Protein AF-A0A1Q5TXK8-F1 (afdb_monomer_lite)

Secondary structure (DSSP, 8-state):
-PPPTTS-S--EEEEEEETTEEEEEETTTTEEEEEEB-TTS-B-SPPEEEEE-TTEEEEEE-TTSEEEEEEGGGTEEEEEETTS-EEEEEE-TT-STTSSEEEEEE-TTSSEEEEEE--SSSS-BTTTB-----EEEEE-

InterPro domains:
  IPR011042 Six-bladed beta-propeller, TolB-like [G3DSA:2.120.10.30] (1-140)
  IPR052998 Hetero-Diels-Alderase-like [PTHR42060] (5-139)

Organism: NCBI:txid1316194

Foldseek 3Di:
DFAPPPDPRQAWAAWDDDDQWIWIDGANQQFIKIFGADPVRHGPDDIGTQERHYQWAYWDADPVQWIFTFRQQQLWTFTAHSNNHTPDIDGGLQDQLRHRWRYWDADPVSQKIKTWHCQCPVHHRVRDHGDHIDIHMDTD

pLDDT: mean 96.18, std 3.04, range [82.31, 98.81]

Structure (mmCIF, N/CA/C/O backbone):
data_AF-A0A1Q5TXK8-F1
#
_entry.id   AF-A0A1Q5TXK8-F1
#
loop_
_atom_site.group_PDB
_atom_site.id
_atom_site.type_symbol
_atom_site.label_atom_id
_atom_site.label_alt_id
_atom_site.label_comp_id
_atom_site.label_asym_id
_atom_site.label_entity_id
_atom_site.label_seq_id
_atom_site.pdbx_PDB_ins_code
_atom_site.Cartn_x
_atom_site.Cartn_y
_atom_site.Cartn_z
_atom_site.occupancy
_atom_site.B_iso_or_equiv
_atom_site.auth_seq_id
_atom_site.auth_comp_id
_atom_site.auth_asym_id
_atom_site.auth_atom_id
_atom_site.pdbx_PDB_model_num
ATOM 1 N N . MET A 1 1 ? 7.899 7.767 12.207 1.00 82.31 1 MET A N 1
ATOM 2 C CA . MET A 1 1 ? 8.924 6.699 12.320 1.00 82.31 1 MET A CA 1
ATOM 3 C C . MET A 1 1 ? 10.156 7.118 11.527 1.00 82.31 1 MET A C 1
ATOM 5 O O . MET A 1 1 ? 9.989 7.590 10.412 1.00 82.31 1 MET A O 1
ATOM 9 N N . LEU A 1 2 ? 11.360 7.001 12.100 1.00 90.69 2 LEU A N 1
ATOM 10 C CA . LEU A 1 2 ? 12.599 7.411 11.423 1.00 90.69 2 LEU A CA 1
ATOM 11 C C . LEU A 1 2 ? 12.983 6.444 10.283 1.00 90.69 2 LEU A C 1
ATOM 13 O O . LEU A 1 2 ? 12.666 5.252 10.400 1.00 90.69 2 LEU A O 1
ATOM 17 N N . PRO A 1 3 ? 13.672 6.931 9.230 1.00 92.38 3 PRO A N 1
ATOM 18 C CA . PRO A 1 3 ? 14.314 6.086 8.221 1.00 92.38 3 PRO A CA 1
ATOM 19 C C . PRO A 1 3 ? 15.297 5.074 8.833 1.00 92.38 3 PRO A C 1
ATOM 21 O O . PRO A 1 3 ? 15.674 5.189 10.002 1.00 92.38 3 PRO A O 1
ATOM 24 N N . ILE A 1 4 ? 15.742 4.089 8.049 1.00 92.62 4 ILE A N 1
ATOM 25 C CA . ILE A 1 4 ? 16.881 3.244 8.449 1.00 92.62 4 ILE A CA 1
ATOM 26 C C . ILE A 1 4 ? 18.163 4.084 8.557 1.00 92.62 4 ILE A C 1
ATOM 28 O O . ILE A 1 4 ? 18.397 4.991 7.756 1.00 92.62 4 ILE A O 1
ATOM 32 N N . THR A 1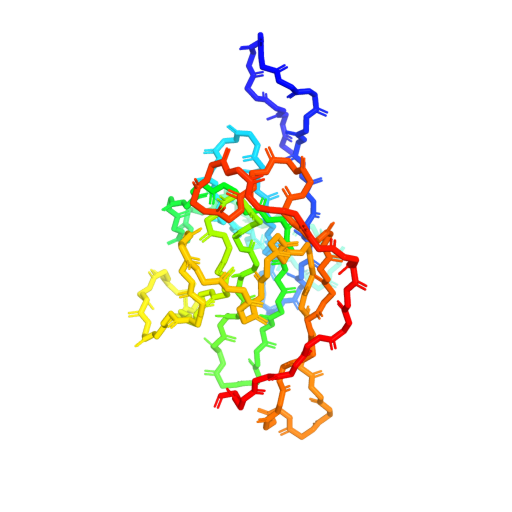 5 ? 19.012 3.778 9.537 1.00 93.69 5 THR A N 1
ATOM 33 C CA . THR A 1 5 ? 20.307 4.448 9.711 1.00 93.69 5 THR A CA 1
ATOM 34 C C . THR A 1 5 ? 21.212 4.173 8.508 1.00 93.69 5 THR A C 1
ATOM 36 O O . THR A 1 5 ? 21.358 3.025 8.102 1.00 93.69 5 THR A O 1
ATOM 39 N N . GLY A 1 6 ? 21.816 5.218 7.936 1.00 91.81 6 GLY A N 1
ATOM 40 C CA . GLY A 1 6 ? 22.733 5.101 6.792 1.00 91.81 6 GLY A CA 1
ATOM 41 C C . GLY A 1 6 ? 22.064 4.885 5.427 1.00 91.81 6 GLY A C 1
ATOM 42 O O . GLY A 1 6 ? 22.764 4.852 4.420 1.00 91.81 6 GLY A O 1
ATOM 43 N N . GLY A 1 7 ? 20.733 4.766 5.370 1.00 87.38 7 GLY A N 1
ATOM 44 C CA . GLY A 1 7 ? 19.981 4.665 4.117 1.00 87.38 7 GLY A CA 1
ATOM 45 C C . GLY A 1 7 ? 19.470 6.014 3.593 1.00 87.38 7 GLY A C 1
ATOM 46 O O . GLY A 1 7 ? 19.706 7.063 4.204 1.00 87.38 7 GLY A O 1
ATOM 47 N N . PRO A 1 8 ? 18.716 5.999 2.477 1.00 86.31 8 PRO A N 1
ATOM 48 C CA . PRO A 1 8 ? 17.984 7.170 2.009 1.00 86.31 8 PRO A CA 1
ATOM 49 C C . PRO A 1 8 ? 17.111 7.759 3.122 1.00 86.31 8 PRO A C 1
ATOM 51 O O . PRO A 1 8 ? 16.488 7.030 3.894 1.00 86.31 8 PRO A O 1
ATOM 54 N N . LYS A 1 9 ? 17.013 9.089 3.197 1.00 90.00 9 LYS A N 1
ATOM 55 C CA . LYS A 1 9 ? 16.256 9.789 4.251 1.00 90.00 9 LYS A CA 1
ATOM 56 C C . LYS A 1 9 ? 14.736 9.764 4.010 1.00 90.00 9 LYS A C 1
ATOM 58 O O . LYS A 1 9 ? 14.075 10.789 4.125 1.00 90.00 9 LYS A O 1
ATOM 63 N N . MET A 1 10 ? 14.179 8.597 3.681 1.00 90.75 10 MET A N 1
ATOM 64 C CA . MET A 1 10 ? 12.744 8.385 3.464 1.00 90.75 10 MET A CA 1
ATOM 65 C C . MET A 1 10 ? 12.140 7.645 4.661 1.00 90.75 10 MET A C 1
ATOM 67 O O . M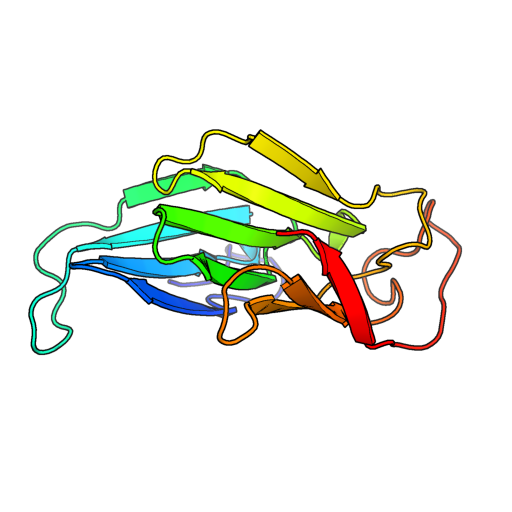ET A 1 10 ? 12.496 6.498 4.955 1.00 90.75 10 MET A O 1
ATOM 71 N N . GLY A 1 11 ? 11.274 8.341 5.398 1.00 93.81 11 GLY A N 1
ATOM 72 C CA . GLY A 1 11 ? 10.684 7.865 6.647 1.00 93.81 11 GLY A CA 1
ATOM 73 C C . GLY A 1 11 ? 9.280 7.314 6.438 1.00 93.81 11 GLY A C 1
ATOM 74 O O . GLY A 1 11 ? 9.107 6.169 6.023 1.00 93.81 11 GLY A O 1
ATOM 75 N N . VAL A 1 12 ? 8.291 8.132 6.790 1.00 95.88 12 VAL A N 1
ATOM 76 C CA . VAL A 1 12 ? 6.868 7.848 6.592 1.00 95.88 12 VAL A CA 1
ATOM 77 C C . VAL A 1 12 ? 6.409 8.533 5.310 1.00 95.88 12 VAL A C 1
ATOM 79 O O . VAL A 1 12 ? 6.687 9.719 5.159 1.00 95.88 12 VAL A O 1
ATOM 82 N N . ASN A 1 13 ? 5.698 7.804 4.448 1.00 95.62 13 ASN A N 1
ATOM 83 C CA . ASN A 1 13 ? 4.976 8.379 3.309 1.00 95.62 13 ASN A CA 1
ATOM 84 C C . ASN A 1 13 ? 3.469 8.261 3.541 1.00 95.62 13 ASN A C 1
ATOM 86 O O . ASN A 1 13 ? 2.950 8.969 4.399 1.00 95.62 13 ASN A O 1
ATOM 90 N N . GLY A 1 14 ? 2.769 7.391 2.811 1.00 96.38 14 GLY A N 1
ATOM 91 C CA . GLY A 1 14 ? 1.318 7.284 2.879 1.00 96.38 14 GLY A CA 1
ATOM 92 C C . GLY A 1 14 ? 0.810 7.091 4.295 1.00 96.38 14 GLY A C 1
ATOM 93 O O . GLY A 1 14 ? 1.364 6.287 5.048 1.00 96.38 14 GLY A O 1
ATOM 94 N N . ILE A 1 15 ? -0.243 7.831 4.631 1.00 96.44 15 ILE A N 1
ATOM 95 C CA . ILE A 1 15 ? -0.946 7.788 5.910 1.00 96.44 15 ILE A CA 1
ATOM 96 C C . ILE A 1 15 ? -2.435 7.658 5.606 1.00 96.44 15 ILE A C 1
ATOM 98 O O . ILE A 1 15 ? -2.973 8.409 4.794 1.00 96.44 15 ILE A O 1
ATOM 102 N N . LYS A 1 16 ? -3.111 6.733 6.287 1.00 96.94 16 LYS A N 1
ATOM 103 C CA . LYS A 1 16 ? -4.560 6.554 6.180 1.00 96.94 16 LYS A CA 1
ATOM 104 C C . LYS A 1 16 ? -5.143 6.257 7.551 1.00 96.94 16 LYS A C 1
ATOM 106 O O . LYS A 1 16 ? -4.715 5.313 8.205 1.00 96.94 16 LYS A O 1
ATOM 111 N N . VAL A 1 17 ? -6.140 7.031 7.967 1.00 95.81 17 VAL A N 1
ATOM 112 C CA . VAL A 1 17 ? -6.982 6.665 9.111 1.00 95.81 17 VAL A CA 1
ATOM 113 C C . VAL A 1 17 ? -8.115 5.781 8.601 1.00 95.81 17 VAL A C 1
ATOM 115 O O . VAL A 1 17 ? -8.771 6.119 7.613 1.00 95.81 17 VAL A O 1
ATOM 118 N N . PHE A 1 18 ? -8.310 4.634 9.240 1.00 96.06 18 PHE A N 1
ATOM 119 C CA . PHE A 1 18 ? -9.397 3.712 8.946 1.00 96.06 18 PHE A CA 1
ATOM 120 C C . PHE A 1 18 ? -9.788 2.969 10.221 1.00 96.06 18 PHE A C 1
ATOM 122 O O . PHE A 1 18 ? -8.945 2.308 10.835 1.00 96.06 18 PHE A O 1
ATOM 129 N N . GLU A 1 19 ? -11.065 3.072 10.595 1.00 94.19 19 GLU A N 1
ATOM 130 C CA . GLU A 1 19 ? -11.560 2.657 11.914 1.00 94.19 19 GLU A CA 1
ATOM 131 C C . GLU A 1 19 ? -10.689 3.282 13.024 1.00 94.19 19 GLU A C 1
ATOM 133 O O . GLU A 1 19 ? -10.282 4.438 12.918 1.00 94.19 19 GLU A O 1
ATOM 138 N N . GLU A 1 20 ? -10.360 2.530 14.068 1.00 94.94 20 GLU A N 1
ATOM 139 C CA . GLU A 1 20 ? -9.559 2.998 15.205 1.00 94.94 20 GLU A CA 1
ATOM 140 C C . GLU A 1 20 ? -8.046 2.988 14.926 1.00 94.94 20 GLU A C 1
ATOM 142 O O . GLU A 1 20 ? -7.247 2.947 15.854 1.00 94.94 20 GLU A O 1
ATOM 147 N N . TYR A 1 21 ? -7.612 2.968 13.661 1.00 97.44 21 TYR A N 1
ATOM 148 C CA . TYR A 1 21 ? -6.199 2.823 13.308 1.00 97.44 21 TYR A CA 1
ATOM 149 C C . TYR A 1 21 ? -5.711 3.897 12.337 1.00 97.44 21 TYR A C 1
ATOM 151 O O . TYR A 1 21 ? -6.327 4.169 11.307 1.00 97.44 21 TYR A O 1
ATOM 159 N N . LEU A 1 22 ? -4.514 4.419 12.607 1.00 97.06 22 LEU A N 1
ATOM 160 C CA . LEU A 1 22 ? -3.699 5.136 11.630 1.00 97.06 22 LEU A CA 1
ATOM 161 C C . LEU A 1 22 ? -2.718 4.156 10.990 1.00 97.06 22 LEU A C 1
ATOM 163 O O . LEU A 1 22 ? -1.797 3.670 11.648 1.00 97.06 22 LEU A O 1
ATOM 167 N N . TYR A 1 23 ? -2.898 3.881 9.705 1.00 98.19 23 TYR A N 1
ATOM 168 C CA . TYR A 1 23 ? -1.986 3.111 8.868 1.00 98.19 23 TYR A CA 1
ATOM 169 C C . TYR A 1 23 ? -0.927 4.027 8.269 1.00 98.19 23 TYR A C 1
ATOM 171 O O . TYR A 1 23 ? -1.226 5.163 7.902 1.00 98.19 23 TYR A O 1
ATOM 179 N N . TYR A 1 24 ? 0.302 3.531 8.141 1.00 97.88 24 TYR A N 1
ATOM 180 C CA . TYR A 1 24 ? 1.367 4.261 7.470 1.00 97.88 24 TYR A CA 1
ATOM 181 C C . TYR A 1 24 ? 2.385 3.357 6.772 1.00 97.88 24 TYR A C 1
ATOM 183 O O . TYR A 1 24 ? 2.785 2.309 7.295 1.00 97.88 24 TYR A O 1
ATOM 191 N N . ALA A 1 25 ? 2.858 3.805 5.611 1.00 98.06 25 ALA A N 1
ATOM 192 C CA . ALA A 1 25 ? 3.987 3.204 4.912 1.00 98.06 25 ALA A CA 1
ATOM 193 C C . ALA A 1 25 ? 5.309 3.705 5.516 1.00 98.06 25 ALA A C 1
ATOM 195 O O . ALA A 1 25 ? 5.568 4.907 5.582 1.00 98.06 25 ALA A O 1
ATOM 196 N N . SER A 1 26 ? 6.159 2.782 5.967 1.00 97.06 26 SER A N 1
ATOM 197 C CA . SER A 1 26 ? 7.525 3.064 6.408 1.00 97.06 26 SER A CA 1
ATOM 198 C C . SER A 1 26 ? 8.496 2.657 5.304 1.00 97.06 26 SER A C 1
ATOM 200 O O . SER A 1 26 ? 8.888 1.493 5.216 1.00 97.06 26 SER A O 1
ATOM 202 N N . VAL A 1 27 ? 8.876 3.634 4.480 1.00 95.50 27 VAL A N 1
ATOM 203 C CA . VAL A 1 27 ? 9.504 3.435 3.165 1.00 95.50 27 VAL A CA 1
ATOM 204 C C . VAL A 1 27 ? 10.810 2.653 3.273 1.00 95.50 27 VAL A C 1
ATOM 206 O O . VAL A 1 27 ? 10.887 1.502 2.855 1.00 95.50 27 VAL A O 1
ATOM 209 N N . THR A 1 28 ? 11.837 3.224 3.912 1.00 94.94 28 THR A N 1
ATOM 210 C CA . THR A 1 28 ? 13.143 2.545 4.008 1.00 94.94 28 THR A CA 1
ATOM 211 C C . THR A 1 28 ? 13.155 1.340 4.938 1.00 94.94 28 THR A C 1
ATOM 213 O O . THR A 1 28 ? 14.055 0.512 4.844 1.00 94.94 28 THR A O 1
ATOM 216 N N . LYS A 1 29 ? 12.168 1.202 5.831 1.00 95.69 29 LYS A N 1
ATOM 217 C CA . LYS A 1 29 ? 12.022 -0.011 6.648 1.00 95.69 29 LYS A CA 1
ATOM 218 C C . LYS A 1 29 ? 11.273 -1.126 5.923 1.00 95.69 29 LYS A C 1
ATOM 220 O O . LYS A 1 29 ? 11.208 -2.218 6.480 1.00 95.69 29 LYS A O 1
ATOM 225 N N . GLY A 1 30 ? 10.705 -0.855 4.744 1.00 96.31 30 GLY A N 1
ATOM 226 C CA . GLY A 1 30 ? 9.985 -1.828 3.930 1.00 96.31 30 GLY A CA 1
ATOM 227 C C . GLY A 1 30 ? 8.785 -2.425 4.658 1.00 96.31 30 GLY A C 1
ATOM 228 O O . GLY A 1 30 ? 8.683 -3.645 4.785 1.00 96.31 30 GLY A O 1
ATOM 229 N N . ARG A 1 31 ? 7.920 -1.584 5.239 1.00 97.81 31 ARG A N 1
ATOM 230 C CA . ARG A 1 31 ? 6.800 -2.048 6.076 1.00 97.81 31 ARG A CA 1
ATOM 231 C C . ARG A 1 31 ? 5.561 -1.191 5.908 1.00 97.81 31 ARG A C 1
ATOM 233 O O . ARG A 1 31 ? 5.647 0.030 6.010 1.00 97.81 31 ARG A O 1
ATOM 240 N N . LEU A 1 32 ? 4.404 -1.839 5.827 1.00 98.56 32 LEU A N 1
ATOM 241 C CA . LEU A 1 32 ? 3.138 -1.216 6.198 1.00 98.56 32 LEU A CA 1
ATOM 242 C C . LEU A 1 32 ? 2.877 -1.493 7.680 1.00 98.56 32 LEU A C 1
ATOM 244 O O . LEU A 1 32 ? 2.969 -2.632 8.152 1.00 98.56 32 LEU A O 1
ATOM 248 N N . ARG A 1 33 ? 2.565 -0.441 8.427 1.00 98.31 33 ARG A N 1
ATOM 249 C CA . ARG A 1 33 ? 2.275 -0.506 9.859 1.00 98.31 33 ARG A CA 1
ATOM 250 C C . ARG A 1 33 ? 0.982 0.219 10.173 1.00 98.31 33 ARG A C 1
ATOM 252 O O . ARG A 1 33 ? 0.487 0.988 9.355 1.00 98.31 33 ARG A O 1
ATOM 259 N N . ARG A 1 34 ? 0.463 -0.007 11.375 1.00 98.06 34 ARG A N 1
ATOM 260 C CA . ARG A 1 34 ? -0.669 0.746 11.913 1.00 98.06 34 ARG A CA 1
ATOM 261 C C . ARG A 1 34 ? -0.494 1.029 13.397 1.00 98.06 34 ARG A C 1
ATOM 263 O O . ARG A 1 34 ? 0.257 0.326 14.064 1.00 98.06 34 ARG A O 1
ATOM 270 N N . ILE A 1 35 ? -1.136 2.067 13.906 1.00 97.94 35 ILE A N 1
ATOM 271 C CA . ILE A 1 35 ? -1.139 2.432 15.328 1.00 97.94 35 ILE A CA 1
ATOM 272 C C . ILE A 1 35 ? -2.602 2.602 15.738 1.00 97.94 35 ILE A C 1
ATOM 274 O O . ILE A 1 35 ? -3.308 3.324 15.028 1.00 97.94 35 ILE A O 1
ATOM 278 N N . PRO A 1 36 ? -3.075 1.943 16.812 1.00 97.88 36 PRO A N 1
ATOM 279 C CA . PRO A 1 36 ? -4.414 2.197 17.322 1.00 97.88 36 PRO A CA 1
ATOM 280 C C . PRO A 1 36 ? -4.484 3.632 17.857 1.00 97.88 36 PRO A C 1
ATOM 282 O O . PRO A 1 36 ? -3.537 4.114 18.488 1.00 97.88 36 PRO A O 1
ATOM 285 N N . GLY A 1 37 ? -5.573 4.328 17.558 1.00 95.69 37 GLY A N 1
ATOM 286 C CA . GLY A 1 37 ? -5.767 5.738 17.857 1.00 95.69 37 GLY A CA 1
ATOM 287 C C . GLY A 1 37 ? -7.115 6.015 18.514 1.00 95.69 37 GLY A C 1
ATOM 288 O O . GLY A 1 37 ? -8.071 5.266 18.341 1.00 95.69 37 GLY A O 1
ATOM 289 N N . SER A 1 38 ? -7.183 7.106 19.272 1.00 92.75 38 SER A N 1
ATOM 290 C CA . SER A 1 38 ? -8.433 7.677 19.771 1.00 92.75 38 SER A CA 1
ATOM 291 C C . SER A 1 38 ? -9.141 8.488 18.683 1.00 92.75 38 SER A C 1
ATOM 293 O O . SER A 1 38 ? -8.554 8.836 17.657 1.00 92.75 38 SER A O 1
ATOM 295 N N . GLU A 1 39 ? -10.376 8.905 18.961 1.00 88.38 39 GLU A N 1
ATOM 296 C CA . GLU A 1 39 ? -11.133 9.849 18.123 1.00 88.38 39 GLU A CA 1
ATOM 297 C C . GLU A 1 39 ? -10.410 11.194 17.916 1.00 88.38 39 GLU A C 1
ATOM 299 O O . GLU A 1 39 ? -10.634 11.889 16.929 1.00 88.38 39 GLU A O 1
ATOM 304 N N . THR A 1 40 ? -9.491 11.548 18.819 1.00 88.62 40 THR A N 1
ATOM 305 C CA . THR A 1 40 ? -8.644 12.748 18.742 1.00 88.62 40 THR A CA 1
ATOM 306 C C . THR A 1 40 ? -7.283 12.499 18.080 1.00 88.62 40 THR A C 1
ATOM 308 O O . THR A 1 40 ? -6.394 13.344 18.168 1.00 88.62 40 THR A O 1
ATOM 311 N N . ALA A 1 41 ? -7.108 11.350 17.418 1.00 83.75 41 ALA A N 1
ATOM 312 C CA . ALA A 1 41 ? -5.878 10.919 16.749 1.00 83.75 41 ALA A CA 1
ATOM 313 C C . ALA A 1 41 ? -4.650 10.762 17.672 1.00 83.75 41 ALA A C 1
ATOM 315 O O . ALA A 1 41 ? -3.507 10.780 17.207 1.00 83.75 41 ALA A O 1
ATOM 316 N N . SER A 1 42 ? -4.868 10.543 18.971 1.00 93.06 42 SER A N 1
ATOM 317 C CA . SER A 1 42 ? -3.805 10.161 19.906 1.00 93.06 42 SER A CA 1
ATOM 318 C C . SER A 1 42 ? -3.577 8.657 19.859 1.00 93.06 42 SER A C 1
ATOM 320 O O . SER A 1 42 ? -4.534 7.891 19.894 1.00 93.06 42 SER A O 1
ATOM 322 N N . ALA A 1 43 ? -2.318 8.217 19.832 1.00 96.25 43 ALA A N 1
ATOM 323 C CA . ALA A 1 43 ? -1.998 6.793 19.903 1.00 96.25 43 ALA A CA 1
ATOM 324 C C . ALA A 1 43 ? -2.463 6.196 21.244 1.00 96.25 43 ALA A C 1
ATOM 326 O O . ALA A 1 43 ? -2.077 6.682 22.306 1.00 96.25 43 ALA A O 1
ATOM 327 N N . THR A 1 44 ? -3.255 5.126 21.196 1.00 97.81 44 THR A N 1
ATOM 328 C CA . THR A 1 44 ? -3.767 4.404 22.379 1.00 97.81 44 THR A CA 1
ATOM 329 C C . THR A 1 44 ? -2.986 3.123 22.670 1.00 97.81 44 THR A C 1
ATOM 331 O O . THR A 1 44 ? -3.226 2.450 23.669 1.00 97.81 44 THR A O 1
ATOM 334 N N . GLY A 1 45 ? -2.013 2.789 21.822 1.00 97.50 45 GLY A N 1
ATOM 335 C CA . GLY A 1 45 ? -1.198 1.588 21.940 1.00 97.50 45 GLY A CA 1
ATOM 336 C C . GLY A 1 45 ? 0.035 1.619 21.033 1.00 97.50 45 GLY A C 1
ATOM 337 O O . GLY A 1 45 ? 0.291 2.611 20.342 1.00 97.50 45 GLY A O 1
ATOM 338 N N . PRO A 1 46 ? 0.840 0.544 21.041 1.00 97.12 46 PRO A N 1
ATOM 339 C CA . PRO A 1 46 ? 2.056 0.472 20.246 1.00 97.12 46 PRO A CA 1
ATOM 340 C C . PRO A 1 46 ? 1.755 0.344 18.748 1.00 97.12 46 PRO A C 1
ATOM 342 O O . PRO A 1 46 ? 0.691 -0.102 18.330 1.00 97.12 46 PRO A O 1
ATOM 345 N N . SER A 1 47 ? 2.746 0.670 17.914 1.00 96.56 47 SER A N 1
ATOM 346 C CA . SER A 1 47 ? 2.654 0.402 16.477 1.00 96.56 47 SER A CA 1
ATOM 347 C C . SER A 1 47 ? 2.691 -1.099 16.177 1.00 96.56 47 SER A C 1
ATOM 349 O O . SER A 1 47 ? 3.636 -1.787 16.572 1.00 96.56 47 SER A O 1
ATOM 351 N N . GLU A 1 48 ? 1.741 -1.558 15.378 1.00 97.81 48 GLU A N 1
ATOM 352 C CA . GLU A 1 48 ? 1.589 -2.925 14.896 1.00 97.81 48 GLU A CA 1
ATOM 353 C C . GLU A 1 48 ? 2.152 -3.066 13.473 1.00 97.81 48 GLU A C 1
ATOM 355 O O . GLU A 1 48 ? 2.051 -2.159 12.639 1.00 97.81 48 GLU A O 1
ATOM 360 N N . LEU A 1 49 ? 2.754 -4.220 13.176 1.00 98.25 49 LEU A N 1
ATOM 361 C CA . LEU A 1 49 ? 3.123 -4.588 11.811 1.00 98.25 49 LEU A CA 1
ATOM 362 C C . LEU A 1 49 ? 1.887 -5.119 11.077 1.00 98.25 49 LEU A C 1
ATOM 364 O O . LEU A 1 49 ? 1.203 -5.989 11.604 1.00 98.25 49 LEU A O 1
ATOM 368 N N . VAL A 1 50 ? 1.644 -4.631 9.858 1.00 98.62 50 VAL A N 1
ATOM 369 C CA . VAL A 1 50 ? 0.655 -5.222 8.946 1.00 98.62 50 VAL A CA 1
ATOM 370 C C . VAL A 1 50 ? 1.361 -6.201 8.013 1.00 98.62 50 VAL A C 1
ATOM 372 O O . VAL A 1 50 ? 1.025 -7.377 7.998 1.00 98.62 50 VAL A O 1
ATOM 375 N N . ILE A 1 51 ? 2.380 -5.742 7.281 1.00 98.62 51 ILE A N 1
ATOM 376 C CA . ILE A 1 51 ? 3.173 -6.580 6.370 1.00 98.62 51 ILE A CA 1
ATOM 377 C C . ILE A 1 51 ? 4.590 -6.008 6.199 1.00 98.62 51 ILE A C 1
ATOM 379 O O . ILE A 1 51 ? 4.790 -4.791 6.281 1.00 98.62 51 ILE A O 1
ATOM 383 N N . ASN A 1 52 ? 5.579 -6.880 5.968 1.00 98.19 52 ASN A N 1
ATOM 384 C CA . ASN A 1 52 ? 6.880 -6.477 5.427 1.00 98.19 52 ASN A CA 1
ATOM 385 C C . ASN A 1 52 ? 6.779 -6.455 3.898 1.00 98.19 52 ASN A C 1
ATOM 387 O O . ASN A 1 52 ? 6.498 -7.485 3.296 1.00 98.19 52 ASN A O 1
ATOM 391 N N . GLN A 1 53 ? 7.003 -5.294 3.297 1.00 97.00 53 GLN A N 1
ATOM 392 C CA . GLN A 1 53 ? 6.963 -5.090 1.856 1.00 97.00 53 GLN A CA 1
ATOM 393 C C . GLN A 1 53 ? 7.955 -3.988 1.478 1.00 97.00 53 GLN A C 1
ATOM 395 O O . GLN A 1 53 ? 7.886 -2.872 1.996 1.00 97.00 53 GLN A O 1
ATOM 400 N N . THR A 1 54 ? 8.883 -4.288 0.578 1.00 94.50 54 THR A N 1
ATOM 401 C CA . THR A 1 54 ? 9.812 -3.302 0.018 1.00 94.50 54 THR A CA 1
ATOM 402 C C . THR A 1 54 ? 9.091 -2.349 -0.928 1.00 94.50 54 THR A C 1
ATOM 404 O O . THR A 1 54 ? 8.020 -2.651 -1.454 1.00 94.50 54 THR A O 1
ATOM 407 N N . GLY A 1 55 ? 9.651 -1.152 -1.100 1.00 94.50 55 GLY A N 1
ATOM 408 C CA . GLY A 1 55 ? 9.116 -0.175 -2.046 1.00 94.50 55 GLY A CA 1
ATOM 409 C C . GLY A 1 55 ? 7.789 0.463 -1.650 1.00 94.50 55 GLY A C 1
ATOM 410 O O . GLY A 1 55 ? 7.232 1.192 -2.464 1.00 94.50 55 GLY A O 1
ATOM 411 N N . VAL A 1 56 ? 7.272 0.207 -0.443 1.00 97.19 56 VAL A N 1
ATOM 412 C CA . VAL A 1 56 ? 6.008 0.804 0.007 1.00 97.19 56 VAL A CA 1
ATOM 413 C C . VAL A 1 56 ? 6.075 2.322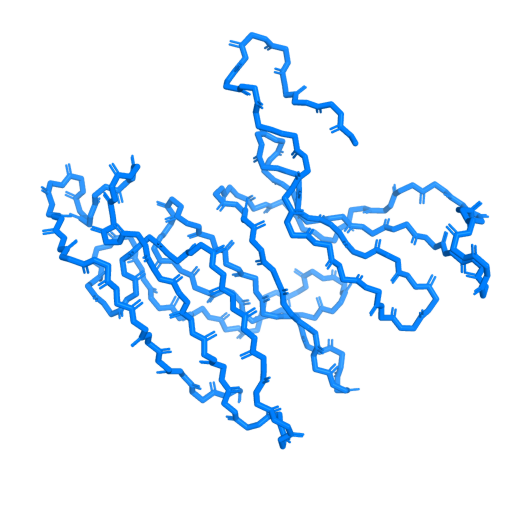 -0.033 1.00 97.19 56 VAL A C 1
ATOM 415 O O . VAL A 1 56 ? 7.014 2.919 0.497 1.00 97.19 56 VAL A O 1
ATOM 418 N N . ASP A 1 57 ? 5.060 2.931 -0.632 1.00 97.25 57 ASP A N 1
ATOM 419 C CA . ASP A 1 57 ? 4.988 4.380 -0.800 1.00 97.25 57 ASP A CA 1
ATOM 420 C C . ASP A 1 57 ? 3.693 4.924 -0.191 1.00 97.25 57 ASP A C 1
ATOM 422 O O . ASP A 1 57 ? 3.708 5.523 0.885 1.00 97.25 57 ASP A O 1
ATOM 426 N N . ASN A 1 58 ? 2.550 4.621 -0.801 1.00 98.00 58 ASN A N 1
ATOM 427 C CA . ASN A 1 58 ? 1.250 5.097 -0.344 1.00 98.00 58 ASN A CA 1
ATOM 428 C C . ASN A 1 58 ? 0.181 3.999 -0.401 1.00 98.00 58 ASN A C 1
ATOM 430 O O . ASN A 1 58 ? 0.420 2.912 -0.925 1.00 98.00 58 ASN A O 1
ATOM 434 N N . LEU A 1 59 ? -0.990 4.268 0.166 1.00 98.75 59 LEU A N 1
ATOM 435 C CA . LEU A 1 59 ? -2.052 3.290 0.345 1.00 98.75 59 LEU A CA 1
ATOM 436 C C . LEU A 1 59 ? -3.447 3.919 0.329 1.00 98.75 59 LEU A C 1
ATOM 438 O O . LEU A 1 59 ? -3.613 5.097 0.636 1.00 98.75 59 LEU A O 1
ATOM 442 N N . ASP A 1 60 ? -4.452 3.091 0.083 1.00 98.62 60 ASP A N 1
ATOM 443 C CA . ASP A 1 60 ? -5.836 3.398 0.428 1.00 98.62 60 ASP A CA 1
ATOM 444 C C . ASP A 1 60 ? -6.547 2.151 0.964 1.00 98.62 60 ASP A C 1
ATOM 446 O O . ASP A 1 60 ? -6.081 1.025 0.773 1.00 98.62 60 ASP A O 1
ATOM 450 N N . ILE A 1 61 ? -7.646 2.347 1.690 1.00 98.50 61 ILE A N 1
ATOM 451 C CA . ILE A 1 61 ? -8.383 1.268 2.354 1.00 98.50 61 ILE A CA 1
ATOM 452 C C . ILE A 1 61 ? -9.864 1.381 2.011 1.00 98.50 61 ILE A C 1
ATOM 454 O O . ILE A 1 61 ? -10.479 2.426 2.232 1.00 98.50 61 ILE A O 1
ATOM 458 N N . SER A 1 62 ? -10.435 0.296 1.489 1.00 97.56 62 SER A N 1
ATOM 459 C CA . SER A 1 62 ? -11.855 0.210 1.158 1.00 97.56 62 SER A CA 1
ATOM 460 C C . SER A 1 62 ? -12.717 0.014 2.402 1.00 97.56 62 SER A C 1
ATOM 462 O O . SER A 1 62 ? -12.259 -0.467 3.442 1.00 97.56 62 SER A O 1
ATOM 464 N N . LYS A 1 63 ? -14.012 0.319 2.272 1.00 96.31 63 LYS A N 1
ATOM 465 C CA . LYS A 1 63 ? -15.024 0.049 3.307 1.00 96.31 63 LYS A CA 1
ATOM 466 C C . LYS A 1 63 ? -15.061 -1.423 3.747 1.00 96.31 63 LYS A C 1
ATOM 468 O O . LYS A 1 63 ? -15.358 -1.706 4.901 1.00 96.31 63 LYS A O 1
ATOM 473 N N . ASP A 1 64 ? -14.680 -2.337 2.854 1.00 96.44 64 ASP A N 1
ATOM 474 C CA . ASP A 1 64 ? -14.650 -3.785 3.088 1.00 96.44 64 ASP A CA 1
ATOM 475 C C . ASP A 1 64 ? -13.327 -4.253 3.723 1.00 96.44 64 ASP A C 1
ATOM 477 O O . ASP A 1 64 ? -13.012 -5.443 3.746 1.00 96.44 64 ASP A O 1
ATOM 481 N N . LYS A 1 65 ? -12.540 -3.315 4.270 1.00 97.62 65 LYS A N 1
ATOM 482 C CA . LYS A 1 65 ? -11.273 -3.566 4.978 1.00 97.62 65 LYS A CA 1
ATOM 483 C C . LYS A 1 65 ? -10.190 -4.180 4.084 1.00 97.62 65 LYS A C 1
ATOM 485 O O . LYS A 1 65 ? -9.351 -4.959 4.555 1.00 97.62 65 LYS A O 1
ATOM 490 N N . ILE A 1 66 ? -10.195 -3.809 2.805 1.00 98.50 66 ILE A N 1
ATOM 491 C CA . ILE A 1 66 ? -9.158 -4.174 1.838 1.00 98.50 66 ILE A CA 1
ATOM 492 C C . ILE A 1 66 ? -8.205 -2.999 1.669 1.00 98.50 66 ILE A C 1
ATOM 494 O O . ILE A 1 66 ? -8.631 -1.885 1.388 1.00 98.50 66 ILE A O 1
ATOM 498 N N . VAL A 1 67 ? -6.916 -3.254 1.849 1.00 98.75 67 VAL A N 1
ATOM 499 C CA . VAL A 1 67 ? -5.843 -2.286 1.646 1.00 98.75 67 VAL A CA 1
ATOM 500 C C . VAL A 1 67 ? -5.295 -2.458 0.233 1.00 98.75 67 VAL A C 1
ATOM 502 O O . VAL A 1 67 ? -4.911 -3.565 -0.148 1.00 98.75 67 VAL A O 1
ATOM 505 N N . TYR A 1 68 ? -5.207 -1.356 -0.504 1.00 98.81 68 TYR A N 1
ATOM 506 C CA . TYR A 1 68 ? -4.421 -1.244 -1.728 1.00 98.81 68 TYR A CA 1
ATOM 507 C C . TYR A 1 68 ? -3.140 -0.502 -1.381 1.00 98.81 68 TYR A C 1
ATOM 509 O O . TYR A 1 68 ? -3.186 0.599 -0.837 1.00 98.81 68 TYR A O 1
ATOM 517 N N . LEU A 1 69 ? -1.996 -1.131 -1.625 1.00 98.81 69 LEU A N 1
ATOM 518 C CA . LEU A 1 69 ? -0.686 -0.635 -1.221 1.00 98.81 69 LEU A CA 1
ATOM 519 C C . LEU A 1 69 ? 0.204 -0.497 -2.450 1.00 98.81 69 LEU A C 1
ATOM 521 O O . LEU A 1 69 ? 0.480 -1.483 -3.131 1.00 98.81 69 LEU A O 1
ATOM 525 N N . ALA A 1 70 ? 0.675 0.719 -2.709 1.00 98.50 70 ALA A N 1
ATOM 526 C CA . ALA A 1 70 ? 1.645 0.979 -3.755 1.00 98.50 70 ALA A CA 1
ATOM 527 C C . ALA A 1 70 ? 3.040 0.523 -3.317 1.00 98.50 70 ALA A C 1
ATOM 529 O O . ALA A 1 70 ? 3.567 1.002 -2.308 1.00 98.50 70 ALA A O 1
ATOM 530 N N . ALA A 1 71 ? 3.624 -0.394 -4.089 1.00 97.62 71 ALA A N 1
ATOM 531 C CA . ALA A 1 71 ? 4.991 -0.875 -3.954 1.00 97.62 71 ALA A CA 1
ATOM 532 C C . ALA A 1 71 ? 5.801 -0.387 -5.167 1.00 97.62 71 ALA A C 1
ATOM 534 O O . ALA A 1 71 ? 5.925 -1.066 -6.187 1.00 97.62 71 ALA A O 1
ATOM 535 N N . SER A 1 72 ? 6.321 0.835 -5.051 1.00 96.00 72 SER A N 1
ATOM 536 C CA . SER A 1 72 ? 6.947 1.604 -6.128 1.00 96.00 72 SER A CA 1
ATOM 537 C C . SER A 1 72 ? 8.104 0.859 -6.787 1.00 96.00 72 SER A C 1
ATOM 539 O O . SER A 1 72 ? 8.131 0.724 -8.006 1.00 96.00 72 SER A O 1
ATOM 541 N N . THR A 1 73 ? 9.034 0.308 -5.999 1.00 94.25 73 THR A N 1
ATOM 542 C CA . THR A 1 73 ? 10.207 -0.392 -6.552 1.00 94.25 73 THR A CA 1
ATOM 543 C C . THR A 1 73 ? 9.883 -1.748 -7.161 1.00 94.25 73 THR A C 1
ATOM 545 O O . THR A 1 73 ? 10.653 -2.238 -7.976 1.00 94.25 73 THR A O 1
ATOM 548 N N . GLU A 1 74 ? 8.741 -2.329 -6.798 1.00 96.19 74 GLU A N 1
ATOM 549 C CA . GLU A 1 74 ? 8.300 -3.631 -7.300 1.00 96.19 74 GLU A CA 1
ATOM 550 C C . GLU A 1 74 ? 7.409 -3.503 -8.544 1.00 96.19 74 GLU A C 1
ATOM 552 O O . GLU A 1 74 ? 6.990 -4.512 -9.107 1.00 96.19 74 GLU A O 1
ATOM 557 N N . ASN A 1 75 ? 7.093 -2.272 -8.976 1.00 97.19 75 ASN A N 1
ATOM 558 C CA . ASN A 1 75 ? 6.145 -1.995 -10.059 1.00 97.19 75 ASN A CA 1
ATOM 559 C C . ASN A 1 75 ? 4.768 -2.652 -9.812 1.00 97.19 75 ASN A C 1
ATOM 561 O O . ASN A 1 75 ? 4.171 -3.237 -10.721 1.00 97.19 75 ASN A O 1
ATOM 565 N N . GLN A 1 76 ? 4.281 -2.584 -8.563 1.00 97.75 76 GLN A N 1
ATOM 566 C CA . GLN A 1 76 ? 3.093 -3.314 -8.103 1.00 97.75 76 GLN A CA 1
ATOM 567 C C . GLN A 1 76 ? 2.120 -2.477 -7.260 1.00 97.75 76 GLN A C 1
ATOM 569 O O . GLN A 1 76 ? 2.519 -1.618 -6.470 1.00 97.75 76 GLN A O 1
ATOM 574 N N . ILE A 1 77 ? 0.830 -2.814 -7.362 1.00 98.56 77 ILE A N 1
ATOM 575 C CA . ILE A 1 77 ? -0.168 -2.551 -6.316 1.00 98.56 77 ILE A CA 1
ATOM 576 C C . ILE A 1 77 ? -0.516 -3.884 -5.661 1.00 98.56 77 ILE A C 1
ATOM 578 O O . ILE A 1 77 ? -0.921 -4.829 -6.339 1.00 98.56 77 ILE A O 1
ATOM 582 N N . LEU A 1 78 ? -0.406 -3.952 -4.338 1.00 98.69 78 LEU A N 1
ATOM 583 C CA . LEU A 1 78 ? -0.851 -5.103 -3.561 1.00 98.69 78 LEU A CA 1
ATOM 584 C C . LEU A 1 78 ? -2.260 -4.859 -3.037 1.00 98.69 78 LEU A C 1
ATOM 586 O O . LEU A 1 78 ? -2.506 -3.839 -2.397 1.00 98.69 78 LEU A O 1
ATOM 590 N N . LYS A 1 79 ? -3.150 -5.828 -3.236 1.00 98.75 79 LYS A N 1
ATOM 591 C CA . LYS A 1 79 ? -4.447 -5.915 -2.563 1.00 98.75 79 LYS A CA 1
ATOM 592 C C . LYS A 1 79 ? -4.305 -6.889 -1.404 1.00 98.75 79 LYS A C 1
ATOM 594 O O . LYS A 1 79 ? -4.019 -8.067 -1.614 1.00 98.75 79 LYS A O 1
ATOM 599 N N . LEU A 1 80 ? -4.475 -6.418 -0.176 1.00 98.75 80 LEU A N 1
ATOM 600 C CA . LEU A 1 80 ? -4.304 -7.233 1.028 1.00 98.75 80 LEU A CA 1
ATOM 601 C C . LEU A 1 80 ? -5.351 -6.905 2.094 1.00 98.75 80 LEU A C 1
ATOM 603 O O . LEU A 1 80 ? -5.972 -5.848 2.088 1.00 98.75 80 LEU A O 1
ATOM 607 N N . THR A 1 81 ? -5.557 -7.812 3.041 1.00 98.62 81 THR A N 1
ATOM 608 C CA . THR A 1 81 ? -6.408 -7.534 4.206 1.00 98.62 81 THR A CA 1
ATOM 609 C C . THR A 1 81 ? -5.733 -6.531 5.144 1.00 98.62 81 THR A C 1
ATOM 611 O O . THR A 1 81 ? -4.507 -6.431 5.184 1.00 98.62 81 THR A O 1
ATOM 614 N N . THR A 1 82 ? -6.491 -5.866 6.019 1.00 98.12 82 THR A N 1
ATOM 615 C CA . THR A 1 82 ? -5.931 -5.028 7.108 1.00 98.12 82 THR A CA 1
ATOM 616 C C . THR A 1 82 ? -5.021 -5.777 8.097 1.00 98.12 82 THR A C 1
ATOM 618 O O . THR A 1 82 ? -4.389 -5.153 8.950 1.00 98.12 82 THR A O 1
ATOM 621 N N . ARG A 1 83 ? -4.928 -7.109 7.985 1.00 97.31 83 ARG A N 1
ATOM 622 C CA . ARG A 1 83 ? -4.027 -7.986 8.752 1.00 97.31 83 ARG A CA 1
ATOM 623 C C . ARG A 1 83 ? -2.820 -8.476 7.941 1.00 97.31 83 ARG A C 1
ATOM 625 O O . ARG A 1 83 ? -2.095 -9.337 8.422 1.00 97.31 83 ARG A O 1
ATOM 632 N N . GLY A 1 84 ? -2.610 -7.959 6.730 1.00 98.12 84 GLY A N 1
ATOM 633 C CA . GLY A 1 84 ? -1.413 -8.241 5.935 1.00 98.12 84 GLY A CA 1
ATOM 634 C C . GLY A 1 84 ? -1.492 -9.457 5.020 1.00 98.12 84 GLY A C 1
ATOM 635 O O . GLY A 1 84 ? -0.496 -9.792 4.388 1.00 98.12 84 GLY A O 1
ATOM 636 N N . LYS A 1 85 ? -2.642 -10.132 4.913 1.00 98.44 85 LYS A N 1
ATOM 637 C CA . LYS A 1 85 ? -2.784 -11.251 3.972 1.00 98.44 85 LYS A CA 1
ATOM 638 C C . LYS A 1 85 ? -2.951 -10.697 2.561 1.00 98.44 85 LYS A C 1
ATOM 640 O O . LYS A 1 85 ? -3.987 -10.098 2.282 1.00 98.44 85 LYS A O 1
ATOM 645 N N . ILE A 1 86 ? -1.971 -10.928 1.689 1.00 98.62 86 ILE A N 1
ATOM 646 C CA . ILE A 1 86 ? -2.079 -10.608 0.260 1.00 98.62 86 ILE A CA 1
ATOM 647 C C . ILE A 1 86 ? -3.195 -11.458 -0.356 1.00 98.62 86 ILE A C 1
ATOM 649 O O . ILE A 1 86 ? -3.262 -12.670 -0.145 1.00 98.62 86 ILE A O 1
ATOM 653 N N . LEU A 1 87 ? -4.091 -10.792 -1.073 1.00 98.56 87 LEU A N 1
ATOM 654 C CA . LEU A 1 87 ? -5.203 -11.386 -1.808 1.00 98.56 87 LEU A CA 1
ATOM 655 C C . LEU A 1 87 ? -4.911 -11.402 -3.306 1.00 98.56 87 LEU A C 1
ATOM 657 O O . LEU A 1 87 ? -5.235 -12.376 -3.975 1.00 98.56 87 LEU A O 1
ATOM 661 N N . GLU A 1 88 ? -4.292 -10.336 -3.813 1.00 98.44 88 GLU A N 1
ATOM 662 C CA . GLU A 1 88 ? -3.998 -10.161 -5.232 1.00 98.44 88 GLU A CA 1
ATOM 663 C C . GLU A 1 88 ? -2.836 -9.179 -5.423 1.00 98.44 88 GLU A C 1
ATOM 665 O O . GLU A 1 88 ? -2.583 -8.315 -4.575 1.00 98.44 88 GLU A O 1
ATOM 670 N N . VAL A 1 89 ? -2.130 -9.319 -6.543 1.00 98.19 89 VAL A N 1
ATOM 671 C CA . VAL A 1 89 ? -1.034 -8.439 -6.951 1.00 98.19 89 VAL A CA 1
ATOM 672 C C . VAL A 1 89 ? -1.310 -7.960 -8.366 1.00 98.19 89 VAL A C 1
ATOM 674 O O . VAL A 1 89 ? -1.477 -8.766 -9.278 1.00 98.19 89 VAL A O 1
ATOM 677 N N . PHE A 1 90 ? -1.331 -6.646 -8.546 1.00 98.12 90 PHE A N 1
ATOM 678 C CA . PHE A 1 90 ? -1.402 -6.011 -9.854 1.00 98.12 90 PHE A CA 1
ATOM 679 C C . PHE A 1 90 ? -0.005 -5.548 -10.244 1.00 98.12 90 PHE A C 1
ATOM 681 O O . PHE A 1 90 ? 0.730 -5.048 -9.392 1.00 98.12 90 PHE A O 1
ATOM 688 N N . GLY A 1 91 ? 0.341 -5.668 -11.526 1.00 96.69 91 GLY A N 1
ATOM 689 C CA . GLY A 1 91 ? 1.679 -5.338 -12.016 1.00 96.69 91 GLY A CA 1
ATOM 690 C C . GLY A 1 91 ? 2.734 -6.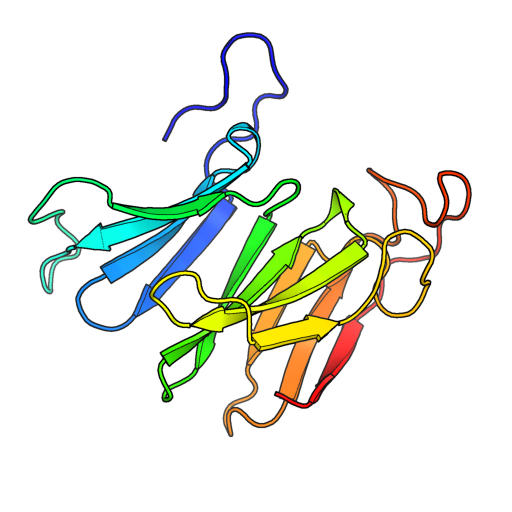384 -11.652 1.00 96.69 91 GLY A C 1
ATOM 691 O O . GLY A 1 91 ? 2.435 -7.445 -11.111 1.00 96.69 91 GLY A O 1
ATOM 692 N N . ALA A 1 92 ? 3.975 -6.094 -12.024 1.00 94.81 92 ALA A N 1
ATOM 693 C CA . ALA A 1 92 ? 5.149 -6.920 -11.773 1.00 94.81 92 ALA A CA 1
ATOM 694 C C . ALA A 1 92 ? 6.405 -6.115 -12.119 1.00 94.81 92 ALA A C 1
ATOM 696 O O . ALA A 1 92 ? 6.343 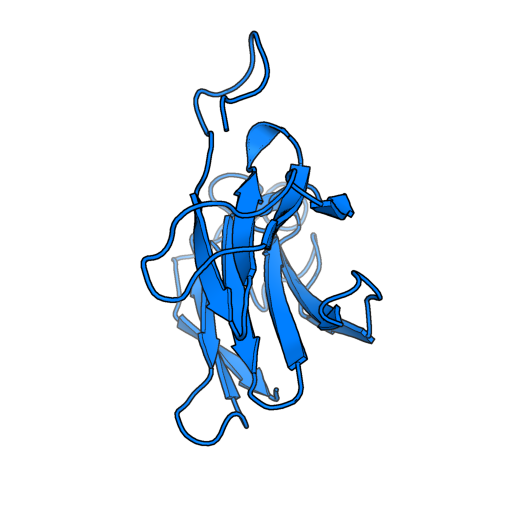-5.208 -12.950 1.00 94.81 92 ALA A O 1
ATOM 697 N N . GLU A 1 93 ? 7.557 -6.511 -11.579 1.00 92.19 93 GLU A N 1
ATOM 698 C CA . GLU A 1 93 ? 8.850 -5.858 -11.824 1.00 92.19 93 GLU A CA 1
ATOM 699 C C . GLU A 1 93 ? 9.182 -5.719 -13.326 1.00 92.19 93 GLU A C 1
ATOM 701 O O . GLU A 1 93 ? 9.770 -4.726 -13.757 1.00 92.19 93 GLU A O 1
ATOM 706 N N . ASN A 1 94 ? 8.751 -6.685 -14.142 1.00 93.44 94 ASN A N 1
ATOM 707 C CA . ASN A 1 94 ? 8.942 -6.733 -15.593 1.00 93.44 94 ASN A CA 1
ATOM 708 C C . ASN A 1 94 ? 7.723 -6.256 -16.411 1.00 93.44 94 ASN A C 1
ATOM 710 O O . ASN A 1 94 ? 7.695 -6.450 -17.626 1.00 93.44 94 ASN A O 1
ATOM 714 N N . SER A 1 95 ? 6.723 -5.636 -15.776 1.00 93.44 95 SER A N 1
ATOM 715 C CA . SER A 1 95 ? 5.500 -5.158 -16.426 1.00 93.44 95 SER A CA 1
ATOM 716 C C . SER A 1 95 ? 5.467 -3.637 -16.551 1.00 93.44 95 SER A C 1
ATOM 718 O O . SER A 1 95 ? 5.742 -2.904 -15.605 1.00 93.44 95 SER A O 1
ATOM 720 N N . THR A 1 96 ? 5.028 -3.151 -17.711 1.00 93.75 96 THR A N 1
ATOM 721 C CA . THR A 1 96 ? 4.758 -1.725 -17.959 1.00 93.75 96 THR A CA 1
ATOM 722 C C . THR A 1 96 ? 3.340 -1.313 -17.564 1.00 93.75 96 THR A C 1
ATOM 724 O O . THR A 1 96 ? 2.952 -0.163 -17.746 1.00 93.75 96 THR A O 1
ATOM 727 N N . THR A 1 97 ? 2.529 -2.220 -17.008 1.00 93.88 97 THR A N 1
ATOM 728 C CA . THR A 1 97 ? 1.127 -1.915 -16.661 1.00 93.88 97 THR A CA 1
ATOM 729 C C . THR A 1 97 ? 1.051 -0.755 -15.664 1.00 93.88 97 THR A C 1
ATOM 731 O O . THR A 1 97 ? 0.299 0.197 -15.873 1.00 93.88 97 THR A O 1
ATOM 734 N N . ILE A 1 98 ? 1.899 -0.790 -14.633 1.00 96.56 98 ILE A N 1
ATOM 735 C CA . ILE A 1 98 ? 1.994 0.222 -13.575 1.00 96.56 98 ILE A CA 1
ATOM 736 C C . ILE A 1 98 ? 3.455 0.406 -13.149 1.00 96.56 98 ILE A C 1
ATOM 738 O O . ILE A 1 98 ? 3.841 0.039 -12.049 1.00 96.56 98 ILE A O 1
ATOM 742 N N . ALA A 1 99 ? 4.293 0.951 -14.032 1.00 97.81 99 ALA A N 1
ATOM 743 C CA . ALA A 1 99 ? 5.709 1.174 -13.734 1.00 97.81 99 ALA A CA 1
ATOM 744 C C . ALA A 1 99 ? 5.899 2.257 -12.653 1.00 97.81 99 ALA A C 1
ATOM 746 O O . ALA A 1 99 ? 5.593 3.428 -12.878 1.00 97.81 99 ALA A O 1
ATOM 747 N N . GLY A 1 100 ? 6.439 1.887 -11.494 1.00 98.00 100 GLY A N 1
ATOM 748 C CA . GLY A 1 100 ? 6.736 2.784 -10.378 1.00 98.00 100 GLY A CA 1
ATOM 749 C C . GLY A 1 100 ? 5.508 3.436 -9.738 1.00 98.00 100 GLY A C 1
ATOM 750 O O . GLY A 1 100 ? 5.434 4.667 -9.745 1.00 98.00 100 GLY A O 1
ATOM 751 N N . PRO A 1 101 ? 4.524 2.681 -9.216 1.00 98.31 101 PRO A N 1
ATOM 752 C CA . PRO A 1 101 ? 3.346 3.267 -8.587 1.00 98.31 101 PRO A CA 1
ATOM 753 C C . PRO A 1 101 ? 3.745 3.982 -7.292 1.00 98.31 101 PRO A C 1
ATOM 755 O O . PRO A 1 101 ? 4.339 3.384 -6.400 1.00 98.31 101 PRO A O 1
ATOM 758 N N . THR A 1 102 ? 3.416 5.265 -7.179 1.00 97.81 102 THR A N 1
ATOM 759 C CA . THR A 1 102 ? 3.737 6.094 -6.004 1.00 97.81 102 THR A CA 1
ATOM 760 C C . THR A 1 102 ? 2.517 6.339 -5.129 1.00 97.81 102 THR A C 1
ATOM 762 O O . THR A 1 102 ? 2.637 6.512 -3.918 1.00 97.81 102 THR A O 1
ATOM 765 N N . CYS A 1 103 ? 1.318 6.331 -5.715 1.00 97.88 103 CYS A N 1
ATOM 766 C CA . CYS A 1 103 ? 0.081 6.4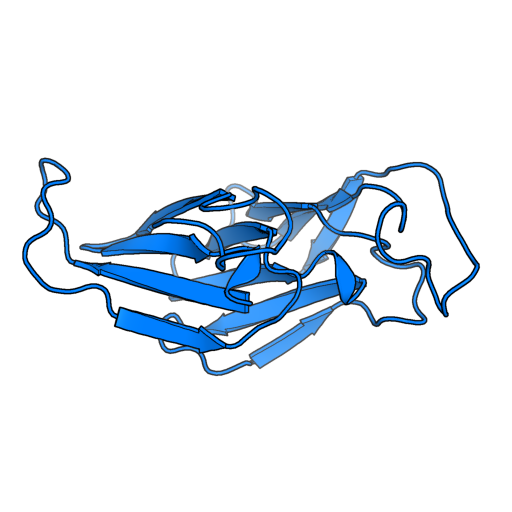89 -4.971 1.00 97.88 103 CYS A CA 1
ATOM 767 C C . CYS A 1 103 ? -1.085 5.704 -5.549 1.00 97.88 103 CYS A C 1
ATOM 769 O O . CYS A 1 103 ? -1.089 5.349 -6.725 1.00 97.88 103 CYS A O 1
ATOM 771 N N . CYS A 1 104 ? -2.080 5.440 -4.702 1.00 98.12 104 CYS A N 1
ATOM 772 C CA . CYS A 1 104 ? -3.350 4.882 -5.128 1.00 98.12 104 CYS A CA 1
ATOM 773 C C . CYS A 1 104 ? -4.511 5.462 -4.314 1.00 98.12 104 CYS A C 1
ATOM 775 O O . CYS A 1 104 ? -4.310 5.892 -3.178 1.00 98.12 104 CYS A O 1
ATOM 777 N N . VAL A 1 105 ? -5.700 5.507 -4.912 1.00 98.31 105 VAL A N 1
ATOM 778 C CA . VAL A 1 105 ? -6.940 5.940 -4.258 1.00 98.31 105 VAL A CA 1
ATOM 779 C C . VAL A 1 105 ? -8.130 5.191 -4.848 1.00 98.31 105 VAL A C 1
ATOM 781 O O . VAL A 1 105 ? -8.199 4.982 -6.063 1.00 98.31 105 VAL A O 1
ATOM 784 N N . LEU A 1 106 ? -9.055 4.772 -3.991 1.00 98.38 106 LEU A N 1
ATOM 785 C CA . LEU A 1 106 ? -10.324 4.188 -4.407 1.00 98.38 106 LEU A CA 1
ATOM 786 C C . LEU A 1 106 ? -11.266 5.275 -4.926 1.00 98.38 106 LEU A C 1
ATOM 788 O O . LEU A 1 106 ? -11.305 6.397 -4.419 1.00 98.38 106 LEU A O 1
ATOM 792 N N . ASP A 1 107 ? -12.058 4.938 -5.936 1.00 97.69 107 ASP A N 1
ATOM 793 C CA . ASP A 1 107 ? -13.180 5.777 -6.332 1.00 97.69 107 ASP A CA 1
ATOM 794 C C . ASP A 1 107 ? -14.281 5.777 -5.253 1.00 97.69 107 ASP A C 1
ATOM 796 O O . ASP A 1 107 ? -14.288 4.960 -4.332 1.00 97.69 107 ASP A O 1
ATOM 800 N N . LEU A 1 108 ? -15.257 6.679 -5.380 1.00 95.19 108 LEU A N 1
ATOM 801 C CA . LEU A 1 108 ? -16.337 6.810 -4.392 1.00 95.19 108 LEU A CA 1
ATOM 802 C C . LEU A 1 108 ? -17.160 5.525 -4.220 1.00 95.19 108 LEU A C 1
ATOM 804 O O . LEU A 1 108 ? -17.676 5.271 -3.133 1.00 95.19 108 LEU A O 1
ATOM 808 N N . SER A 1 109 ? -17.298 4.722 -5.279 1.00 95.56 109 SER A N 1
ATOM 809 C CA . SER A 1 109 ? -18.022 3.450 -5.204 1.00 95.56 109 SER A CA 1
ATOM 810 C C . SER A 1 109 ? -17.188 2.318 -4.592 1.00 95.56 109 SER A C 1
ATOM 812 O O . SER A 1 109 ? -17.756 1.326 -4.129 1.00 95.56 109 SER A O 1
ATOM 814 N N . GLY A 1 110 ? -15.861 2.474 -4.555 1.00 94.94 110 GLY A N 1
ATOM 815 C CA . GLY A 1 110 ? -14.904 1.447 -4.162 1.00 94.94 110 GLY A CA 1
ATOM 816 C C . GLY A 1 110 ? -14.716 0.343 -5.207 1.00 94.94 110 GLY A C 1
ATOM 817 O O . GLY A 1 110 ? -14.239 -0.727 -4.852 1.00 94.94 110 GLY A O 1
ATOM 818 N N . SER A 1 111 ? -15.113 0.569 -6.463 1.00 96.69 111 SER A N 1
ATOM 819 C CA . SER A 1 111 ? -15.000 -0.397 -7.567 1.00 96.69 111 SER A CA 1
ATOM 820 C C . SER A 1 111 ? -13.719 -0.245 -8.383 1.00 96.69 111 SER A C 1
ATOM 822 O O . SER A 1 111 ? -13.315 -1.179 -9.076 1.00 96.69 111 SER A O 1
ATOM 824 N N . LYS A 1 112 ? -13.069 0.921 -8.322 1.00 98.44 112 LYS A N 1
ATOM 825 C CA . LYS A 1 112 ? -11.843 1.210 -9.071 1.00 98.44 112 LYS A CA 1
ATOM 826 C C . LYS A 1 112 ? -10.776 1.776 -8.160 1.00 98.44 112 LYS A C 1
ATOM 828 O O . LYS A 1 112 ? -11.074 2.535 -7.241 1.00 98.44 112 LYS A O 1
ATOM 833 N N . VAL A 1 113 ? -9.527 1.474 -8.491 1.00 98.56 113 VAL A N 1
ATOM 834 C CA . VAL A 1 113 ? -8.357 2.078 -7.854 1.00 98.56 113 VAL A CA 1
ATOM 835 C C . VAL A 1 113 ? -7.585 2.864 -8.902 1.00 98.56 113 VAL A C 1
ATOM 837 O O . VAL A 1 113 ? -7.107 2.302 -9.889 1.00 98.56 113 VAL A O 1
ATOM 840 N N . PHE A 1 114 ? -7.478 4.171 -8.689 1.00 98.69 114 PHE A N 1
ATOM 841 C CA . PHE A 1 114 ? -6.671 5.077 -9.498 1.00 98.69 114 PHE A CA 1
ATOM 842 C C . PHE A 1 114 ? -5.252 5.118 -8.955 1.00 98.69 114 PHE A C 1
ATOM 844 O O . PHE A 1 114 ? -5.066 5.199 -7.744 1.00 98.69 114 PHE A O 1
ATOM 851 N N . ILE A 1 115 ? -4.258 5.064 -9.839 1.00 98.81 115 ILE A N 1
ATOM 852 C CA . ILE A 1 115 ? -2.854 4.870 -9.468 1.00 98.81 115 ILE A CA 1
ATOM 853 C C . ILE A 1 115 ? -2.001 5.934 -10.149 1.00 98.81 115 ILE A C 1
ATOM 855 O O . ILE A 1 115 ? -1.959 5.996 -11.378 1.00 98.81 115 ILE A O 1
ATOM 859 N N . GLY A 1 116 ? -1.299 6.746 -9.362 1.00 98.56 116 GLY A N 1
ATOM 860 C CA . GLY A 1 116 ? -0.266 7.644 -9.874 1.00 98.56 116 GLY A CA 1
ATOM 861 C C . GLY A 1 116 ? 1.068 6.913 -9.973 1.00 98.56 116 GLY A C 1
ATOM 862 O O . GLY A 1 116 ? 1.451 6.191 -9.048 1.00 98.56 116 GLY A O 1
ATOM 863 N N . THR A 1 117 ? 1.777 7.083 -11.088 1.00 98.56 117 THR A N 1
ATOM 864 C CA . THR A 1 117 ? 3.068 6.426 -11.318 1.00 98.56 117 THR A CA 1
ATOM 865 C C . THR A 1 117 ? 4.199 7.419 -11.563 1.00 98.56 117 THR A C 1
ATOM 867 O O . THR A 1 117 ? 3.974 8.550 -11.984 1.00 98.56 117 THR A O 1
ATOM 870 N N . ASN A 1 118 ? 5.437 6.989 -11.316 1.00 97.81 118 ASN A N 1
ATOM 871 C CA . ASN A 1 118 ? 6.647 7.723 -11.688 1.00 97.81 118 ASN A CA 1
ATOM 872 C C . ASN A 1 118 ? 7.310 7.192 -12.969 1.00 97.81 118 ASN A C 1
ATOM 874 O O . ASN A 1 118 ? 8.290 7.785 -13.405 1.00 97.81 118 ASN A O 1
ATOM 878 N N . GLY A 1 119 ? 6.807 6.102 -13.560 1.00 98.00 119 GLY A N 1
ATOM 879 C CA . GLY A 1 119 ? 7.330 5.541 -14.808 1.00 98.00 119 GLY A CA 1
ATOM 880 C C . GLY A 1 119 ? 8.585 4.672 -14.654 1.00 98.00 119 GLY A C 1
ATOM 881 O O . GLY A 1 119 ? 9.351 4.520 -15.606 1.00 98.00 119 GLY A O 1
ATOM 882 N N . GLY A 1 120 ? 8.831 4.118 -13.462 1.00 97.06 120 GLY A N 1
ATOM 883 C CA . GLY A 1 120 ? 10.005 3.281 -13.175 1.00 97.06 120 GLY A CA 1
ATOM 884 C C . GLY A 1 120 ? 11.289 4.089 -12.952 1.00 97.06 120 GLY A C 1
ATOM 885 O O . GLY A 1 120 ? 12.394 3.619 -13.215 1.00 97.06 120 GLY A O 1
ATOM 886 N N . GLN A 1 121 ? 11.183 5.337 -12.492 1.00 95.38 121 GLN A N 1
ATOM 887 C CA . GLN A 1 121 ? 12.344 6.228 -12.388 1.00 95.38 121 GLN A CA 1
ATOM 888 C C . GLN A 1 121 ? 13.370 5.766 -11.351 1.00 95.38 121 GLN A C 1
ATOM 890 O O . GLN A 1 121 ? 14.573 5.862 -11.616 1.00 95.38 121 GLN A O 1
ATOM 895 N N . PHE A 1 122 ? 12.891 5.255 -10.212 1.00 89.00 122 PHE A N 1
ATOM 896 C CA . PHE A 1 122 ? 13.724 4.700 -9.141 1.00 89.00 122 PHE A CA 1
ATOM 897 C C . PHE A 1 122 ? 14.111 3.238 -9.390 1.00 89.00 122 PHE A C 1
ATOM 899 O O . PHE A 1 122 ? 15.261 2.874 -9.161 1.00 89.00 122 PHE A O 1
ATOM 906 N N . ALA A 1 123 ? 13.172 2.426 -9.879 1.00 93.56 123 ALA A N 1
ATOM 907 C CA . ALA A 1 123 ? 13.378 1.028 -10.244 1.00 93.56 123 ALA A CA 1
ATOM 908 C C . ALA A 1 123 ? 12.792 0.792 -11.649 1.00 93.56 123 ALA A C 1
ATOM 910 O O . ALA A 1 123 ? 11.576 0.640 -11.788 1.00 93.56 123 ALA A O 1
ATOM 911 N N . PRO A 1 124 ? 13.623 0.842 -12.705 1.00 96.44 124 PRO A N 1
ATOM 912 C CA . PRO A 1 124 ? 13.149 0.665 -14.074 1.00 96.44 124 PRO A CA 1
ATOM 913 C C . PRO A 1 124 ? 12.535 -0.717 -14.291 1.00 96.44 124 PRO A C 1
ATOM 915 O O . PRO A 1 124 ? 12.997 -1.703 -13.717 1.00 96.44 124 PRO A O 1
ATOM 918 N N . VAL A 1 125 ? 11.544 -0.809 -15.178 1.00 95.94 125 VAL A N 1
ATOM 919 C CA . VAL A 1 125 ? 10.925 -2.083 -15.563 1.00 95.94 125 VAL A CA 1
ATOM 920 C C . VAL A 1 125 ? 11.996 -2.993 -16.159 1.00 95.94 125 VAL A C 1
ATOM 922 O O . VAL A 1 125 ? 12.736 -2.592 -17.069 1.00 95.94 125 VAL A O 1
ATOM 925 N N . ASN A 1 126 ? 12.109 -4.207 -15.615 1.00 94.00 126 ASN A N 1
ATOM 926 C CA . ASN A 1 126 ? 13.172 -5.161 -15.955 1.00 94.00 126 ASN A CA 1
ATOM 927 C C . ASN A 1 126 ? 14.592 -4.542 -15.872 1.00 94.00 126 ASN A C 1
ATOM 929 O O . ASN A 1 126 ? 15.469 -4.817 -16.696 1.00 94.00 126 ASN A O 1
ATOM 933 N N . GLY A 1 127 ? 14.795 -3.603 -14.942 1.00 94.62 127 GLY A N 1
ATOM 934 C CA . GLY A 1 127 ? 16.069 -2.936 -14.669 1.00 94.62 127 GLY A CA 1
ATOM 935 C C . GLY A 1 127 ? 16.554 -1.943 -15.731 1.00 94.62 127 GLY A C 1
ATOM 936 O O . GLY A 1 127 ? 17.624 -1.361 -15.559 1.00 94.62 127 GLY A O 1
ATOM 937 N N . ARG A 1 128 ? 15.812 -1.721 -16.828 1.00 96.12 128 ARG A N 1
ATOM 938 C CA . ARG A 1 128 ? 16.275 -0.853 -17.932 1.00 96.12 128 ARG A CA 1
ATOM 939 C C . ARG A 1 128 ? 15.225 0.083 -18.507 1.00 96.12 128 ARG A C 1
ATOM 941 O O . ARG A 1 128 ? 15.583 1.167 -18.961 1.00 96.12 128 ARG A O 1
ATOM 948 N N . PHE A 1 129 ? 13.961 -0.326 -18.529 1.00 97.44 129 PHE A N 1
ATOM 949 C CA . PHE A 1 129 ? 12.926 0.426 -19.222 1.00 97.44 129 PHE A CA 1
ATOM 950 C C . PHE A 1 129 ? 12.264 1.451 -18.301 1.00 97.44 129 PHE A C 1
ATOM 952 O O . PHE A 1 129 ? 11.878 1.146 -17.173 1.00 97.44 129 PHE A O 1
ATOM 959 N N . LYS A 1 130 ? 12.127 2.670 -18.814 1.00 98.00 130 LYS A N 1
ATOM 960 C CA . LYS A 1 130 ? 11.442 3.788 -18.170 1.00 98.00 130 LYS A CA 1
ATOM 961 C C . LYS A 1 130 ? 10.411 4.336 -19.139 1.00 98.00 130 LYS A C 1
ATOM 963 O O . LYS A 1 130 ? 10.648 4.360 -20.345 1.00 98.00 130 LYS A O 1
ATOM 968 N N . GLU A 1 131 ? 9.304 4.814 -18.602 1.00 97.19 131 GLU A N 1
ATOM 969 C CA . GLU A 1 131 ? 8.236 5.448 -19.369 1.00 97.19 131 GLU A CA 1
ATOM 970 C C . GLU A 1 131 ? 7.839 6.790 -18.741 1.00 97.19 131 GLU A C 1
ATOM 972 O O . GLU A 1 131 ? 8.218 7.073 -17.602 1.00 97.19 131 GLU A O 1
ATOM 977 N N . PRO A 1 132 ? 7.096 7.654 -19.455 1.00 98.06 132 PRO A N 1
ATOM 978 C CA . PRO A 1 132 ? 6.457 8.797 -18.823 1.00 98.06 132 PRO A CA 1
ATOM 979 C C . PRO A 1 132 ? 5.553 8.357 -17.665 1.00 98.06 132 PRO A C 1
ATOM 981 O O . PRO A 1 132 ? 4.872 7.333 -17.743 1.00 98.06 132 PRO A O 1
ATOM 984 N N . ALA A 1 133 ? 5.515 9.165 -16.606 1.00 97.94 133 ALA A N 1
ATOM 985 C CA . ALA A 1 133 ? 4.533 9.022 -15.538 1.00 97.94 133 ALA A CA 1
ATOM 986 C C . ALA A 1 133 ? 3.106 9.020 -16.109 1.00 97.94 133 ALA A C 1
ATOM 988 O O . ALA A 1 133 ? 2.799 9.770 -17.041 1.00 97.94 133 ALA A O 1
ATOM 989 N N . LYS A 1 134 ? 2.224 8.200 -15.533 1.00 97.62 134 LYS A N 1
ATOM 990 C CA . LYS A 1 134 ? 0.828 8.098 -15.964 1.00 97.62 134 LYS A CA 1
ATOM 991 C C . LYS A 1 134 ? -0.123 7.924 -14.789 1.00 97.62 134 LYS A C 1
ATOM 993 O O . LYS A 1 134 ? 0.271 7.536 -13.689 1.00 97.62 134 LYS A O 1
ATOM 998 N N . LEU A 1 135 ? -1.396 8.188 -15.065 1.00 98.19 135 LEU A N 1
ATOM 999 C CA . LEU A 1 135 ? -2.507 7.737 -14.240 1.00 98.19 135 LEU A CA 1
ATOM 1000 C C . LEU A 1 135 ? -2.994 6.399 -14.804 1.00 98.19 135 LEU A C 1
ATOM 1002 O O . LEU A 1 135 ? -3.412 6.330 -15.959 1.00 98.19 135 LEU A O 1
ATOM 1006 N N . ALA A 1 136 ? -2.926 5.345 -14.001 1.00 98.00 136 ALA A N 1
ATOM 1007 C CA . ALA A 1 136 ? -3.468 4.033 -14.332 1.00 98.00 136 ALA A CA 1
ATOM 1008 C C . ALA A 1 136 ? -4.739 3.752 -13.520 1.00 98.00 136 ALA A C 1
ATOM 1010 O O . ALA A 1 136 ? -5.033 4.433 -12.534 1.00 98.00 136 ALA A O 1
ATOM 1011 N N . VAL A 1 137 ? -5.494 2.738 -13.939 1.00 98.25 137 VAL A N 1
ATOM 1012 C CA . VAL A 1 137 ? -6.688 2.276 -13.232 1.00 98.25 137 VAL A CA 1
ATOM 1013 C C . VAL A 1 137 ? -6.739 0.754 -13.230 1.00 98.25 137 VAL A C 1
ATOM 1015 O O . VAL A 1 137 ? -6.455 0.119 -14.244 1.00 98.25 137 VAL A O 1
ATOM 1018 N N . ILE A 1 138 ? -7.120 0.181 -12.094 1.00 97.62 138 ILE A N 1
ATOM 1019 C CA . ILE A 1 138 ? -7.440 -1.242 -11.941 1.00 97.62 138 ILE A CA 1
ATOM 1020 C C . ILE A 1 138 ? -8.844 -1.387 -11.350 1.00 97.62 138 ILE A C 1
ATOM 1022 O O . ILE A 1 138 ? -9.377 -0.444 -10.757 1.00 97.62 138 ILE A O 1
ATOM 1026 N N . GLN A 1 139 ? -9.442 -2.565 -11.519 1.00 96.75 139 GLN A N 1
ATOM 1027 C CA . GLN A 1 139 ? -10.651 -2.924 -10.778 1.00 96.75 139 GLN A CA 1
ATOM 1028 C C . GLN A 1 139 ? -10.265 -3.297 -9.346 1.00 96.75 139 GLN A C 1
ATOM 1030 O O . GLN A 1 139 ? -9.227 -3.928 -9.135 1.00 96.75 139 GLN A O 1
ATOM 1035 N N . ALA A 1 140 ? -11.074 -2.849 -8.388 1.00 89.31 140 ALA A N 1
ATOM 1036 C CA . ALA A 1 140 ? -10.859 -3.079 -6.967 1.00 89.31 140 ALA A CA 1
ATOM 1037 C C . ALA A 1 140 ? -11.076 -4.549 -6.596 1.00 89.31 140 ALA A C 1
ATOM 1039 O O . ALA A 1 140 ? -12.069 -5.180 -7.011 1.00 89.31 140 ALA A O 1
#

Radius of gyration: 14.74 Å; chains: 1; bounding box: 41×24×42 Å

Sequence (140 aa):
MLPITGGPKMGVNGIKVFEEYLYYASVTKGRLRRIPGSETASATGPSELVINQTGVDNLDISKDKIVYLAASTENQILKLTTRGKILEVFGAENSTTIAGPTCCVLDLSGSKVFIGTNGGQFAPVNGRFKEPAKLAVIQA